Protein AF-T1B5X2-F1 (afdb_monomer)

pLDDT: mean 84.78, std 15.96, range [38.69, 98.25]

Sequence (78 aa):
MHHLVDTPGYEIKSGVRVERALPVWCDRLNLNGKADLVEFHPDGSVYPVEFKHGAKRQKLHDDIQLAAQAICLEEMLN

Foldseek 3Di:
DLVPQCDWDWDQDPNKIKTGQDWFDDVVVRDTDTASMWTQHPVRDIAGDHDDDDDDDDDPPVVVVRVSRVVRVVRVPD

Mean predicted aligned error: 6.51 Å

Nearest PDB structures (foldseek):
  8d3l-assembly1_I  TM=8.826E-01  e=1.214E-03  Halalkalibacterium halodurans C-125
  7sjr-assembly1_A  TM=5.909E-01  e=1.703E+00  Mycolicibacterium smegmatis
  6fhm-assembly1_B  TM=3.015E-01  e=2.187E+00  Escherichia coli K-12
  6baq-assembly6_F  TM=3.287E-01  e=8.643E+00  Mus musculus

Organism: NCBI:txid410659

Secondary structure (DSSP, 8-state):
--TTTSS-EEEEETTEEEEEEEEEEEGGGTEEEEEEEEEE-TTS-EEEE----SS----HHHHHHHHHHHHHHHHHH-

InterPro domains:
  IPR011604 PD-(D/E)XK endonuclease-like domain superfamily [G3DSA:3.90.320.10] (1-78)

Structure (mmCIF, N/CA/C/O backbone):
data_AF-T1B5X2-F1
#
_entry.id   AF-T1B5X2-F1
#
loop_
_atom_site.group_PDB
_atom_site.id
_atom_site.type_symbol
_atom_site.label_atom_id
_a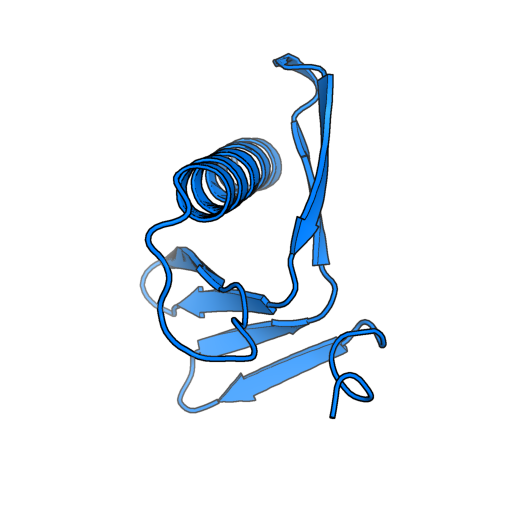tom_site.label_alt_id
_atom_site.label_comp_id
_atom_site.label_asym_id
_atom_site.label_entity_id
_atom_site.label_seq_id
_atom_site.pdbx_PDB_ins_code
_atom_site.Cartn_x
_atom_site.Cartn_y
_atom_site.Cartn_z
_atom_site.occupancy
_atom_site.B_iso_or_equiv
_atom_site.auth_seq_id
_atom_site.auth_comp_id
_atom_site.auth_asym_id
_atom_site.auth_atom_id
_atom_site.pdbx_PDB_model_num
ATOM 1 N N . MET A 1 1 ? 8.722 11.293 -15.075 1.00 38.69 1 MET A N 1
ATOM 2 C CA . MET A 1 1 ? 7.692 10.606 -15.882 1.00 38.69 1 MET A CA 1
ATOM 3 C C . MET A 1 1 ? 6.613 10.113 -14.920 1.00 38.69 1 MET A C 1
ATOM 5 O O . MET A 1 1 ? 6.800 9.068 -14.327 1.00 38.69 1 MET A O 1
ATOM 9 N N . HIS A 1 2 ? 5.539 10.887 -14.711 1.00 47.25 2 HIS A N 1
ATOM 10 C CA . HIS A 1 2 ? 4.343 10.475 -13.938 1.00 47.25 2 HIS A CA 1
ATOM 11 C C . HIS A 1 2 ? 3.330 9.677 -14.782 1.00 47.25 2 HIS A C 1
ATOM 13 O O . HIS A 1 2 ? 2.301 9.243 -14.290 1.00 47.25 2 HIS A O 1
ATOM 19 N N . HIS A 1 3 ? 3.619 9.451 -16.064 1.00 43.25 3 HIS A N 1
ATOM 20 C CA . HIS A 1 3 ? 2.616 9.011 -17.037 1.00 43.25 3 HIS A CA 1
ATOM 21 C C . HIS A 1 3 ? 2.088 7.575 -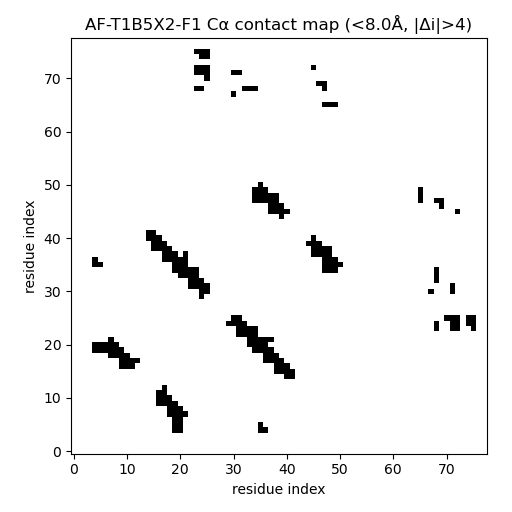16.856 1.00 43.25 3 HIS A C 1
ATOM 23 O O . HIS A 1 3 ? 1.144 7.203 -17.539 1.00 43.25 3 HIS A O 1
ATOM 29 N N . LEU A 1 4 ? 2.676 6.765 -15.967 1.00 52.81 4 LEU A N 1
ATOM 30 C CA . LEU A 1 4 ? 2.272 5.366 -15.751 1.00 52.81 4 LEU A CA 1
ATOM 31 C C . LEU A 1 4 ? 1.612 5.109 -14.392 1.00 52.81 4 LEU A C 1
ATOM 33 O O . LEU A 1 4 ? 1.153 3.993 -14.159 1.00 52.81 4 LEU A O 1
ATOM 37 N N . VAL A 1 5 ? 1.582 6.107 -13.506 1.00 54.00 5 VAL A N 1
ATOM 38 C CA . VAL A 1 5 ? 1.020 5.970 -12.152 1.00 54.00 5 VAL A CA 1
ATOM 39 C C . VAL A 1 5 ? -0.466 6.322 -12.137 1.00 54.00 5 VAL A C 1
ATOM 41 O O . VAL A 1 5 ? -1.195 5.845 -11.284 1.00 54.00 5 VAL A O 1
ATOM 44 N N . ASP A 1 6 ? -0.958 7.088 -13.116 1.00 55.22 6 ASP A N 1
ATOM 45 C CA . ASP A 1 6 ? -2.348 7.555 -13.130 1.00 55.22 6 ASP A CA 1
ATOM 46 C C . ASP A 1 6 ? -3.355 6.631 -13.822 1.00 55.22 6 ASP A C 1
ATOM 48 O O . ASP A 1 6 ? -4.555 6.884 -13.746 1.00 55.22 6 ASP A O 1
ATOM 52 N N . THR A 1 7 ? -2.904 5.546 -14.455 1.00 57.12 7 THR A N 1
ATOM 53 C CA . THR A 1 7 ? -3.800 4.555 -15.073 1.00 57.12 7 THR A CA 1
ATOM 54 C C . THR A 1 7 ? -3.961 3.350 -14.143 1.00 57.12 7 THR A C 1
ATOM 56 O O . THR A 1 7 ? -2.960 2.677 -13.883 1.00 57.12 7 THR A O 1
ATOM 59 N N . PRO A 1 8 ? -5.180 3.049 -13.652 1.00 60.62 8 PRO A N 1
ATOM 60 C CA . PRO A 1 8 ? -5.438 1.838 -12.881 1.00 60.62 8 PRO A CA 1
ATOM 61 C C . PRO A 1 8 ? -5.064 0.586 -13.678 1.00 60.62 8 PRO A C 1
ATOM 63 O O . PRO A 1 8 ? -5.388 0.468 -14.861 1.00 60.62 8 PRO A O 1
ATOM 66 N N . GLY A 1 9 ? -4.386 -0.355 -13.031 1.00 68.25 9 GLY A N 1
ATOM 67 C CA . GLY A 1 9 ? -3.991 -1.620 -13.640 1.00 68.25 9 GLY A CA 1
ATOM 68 C C . GLY A 1 9 ? -3.156 -2.463 -12.688 1.00 68.25 9 GLY A C 1
ATOM 69 O O . GLY A 1 9 ? -2.592 -1.937 -11.725 1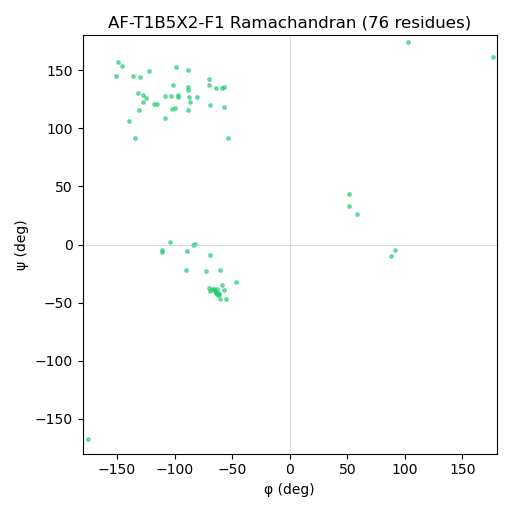.00 68.25 9 GLY A O 1
ATOM 70 N N . TYR A 1 10 ? -3.066 -3.763 -12.974 1.00 72.06 10 TYR A N 1
ATOM 71 C CA . TYR A 1 10 ? -2.220 -4.678 -12.220 1.00 72.06 10 TYR A CA 1
ATOM 72 C C . TYR A 1 10 ? -1.203 -5.389 -13.115 1.00 72.06 10 TYR A C 1
ATOM 74 O O . TYR A 1 10 ? -1.444 -5.634 -14.296 1.00 72.06 10 TYR A O 1
ATOM 82 N N . GLU A 1 11 ? -0.051 -5.723 -12.546 1.00 84.38 11 GLU A N 1
ATOM 83 C CA . GLU A 1 11 ? 1.004 -6.508 -13.186 1.00 84.38 11 GLU A CA 1
ATOM 84 C C . GLU A 1 11 ? 1.514 -7.547 -12.184 1.00 84.38 11 GLU A C 1
ATOM 86 O O . GLU A 1 11 ? 1.578 -7.268 -10.992 1.00 84.38 11 GLU A O 1
ATOM 91 N N . ILE A 1 12 ? 1.885 -8.745 -12.640 1.00 81.31 12 ILE A N 1
ATOM 92 C CA . ILE A 1 12 ? 2.570 -9.726 -11.789 1.00 81.31 12 ILE A CA 1
ATOM 93 C C . ILE A 1 12 ? 4.053 -9.704 -12.154 1.00 81.31 12 ILE A C 1
ATOM 95 O O . ILE A 1 12 ? 4.418 -10.054 -13.276 1.00 81.31 12 ILE A O 1
ATOM 99 N N . LYS A 1 13 ? 4.912 -9.317 -11.208 1.00 78.25 13 LYS A N 1
ATOM 100 C CA . LYS A 1 13 ? 6.374 -9.347 -11.361 1.00 78.25 13 LYS A CA 1
ATOM 101 C C . LYS A 1 13 ? 6.980 -10.280 -10.331 1.00 78.25 13 LYS A C 1
ATOM 103 O O . LYS A 1 13 ? 6.812 -10.071 -9.138 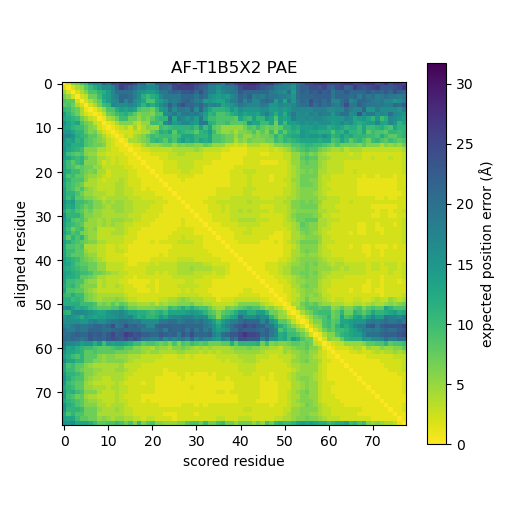1.00 78.25 13 LYS A O 1
ATOM 108 N N . SER A 1 14 ? 7.691 -11.310 -10.789 1.00 83.81 14 SER A N 1
ATOM 109 C CA . SER A 1 14 ? 8.367 -12.277 -9.907 1.00 83.81 14 SER A CA 1
ATOM 110 C C . SER A 1 14 ? 7.449 -12.886 -8.829 1.00 83.81 14 SER A C 1
ATOM 112 O O . SER A 1 14 ? 7.896 -13.168 -7.724 1.00 83.81 14 SER A O 1
ATOM 114 N N . GLY A 1 15 ? 6.159 -13.067 -9.139 1.00 87.38 15 GLY A N 1
ATOM 115 C CA . GLY A 1 15 ? 5.150 -13.584 -8.205 1.00 87.38 15 GLY A CA 1
ATOM 116 C C . GLY A 1 15 ? 4.459 -12.529 -7.332 1.00 87.38 15 GLY A C 1
ATOM 117 O O . GLY A 1 15 ? 3.448 -12.845 -6.718 1.00 87.38 15 GLY A O 1
ATOM 118 N N . VAL A 1 16 ? 4.931 -11.281 -7.321 1.00 93.19 16 VAL A N 1
ATOM 119 C CA . VAL A 1 16 ? 4.284 -10.165 -6.617 1.00 93.19 16 VAL A CA 1
ATOM 120 C C . VAL A 1 16 ? 3.244 -9.534 -7.535 1.00 93.19 16 VAL A C 1
ATOM 122 O O . VAL A 1 16 ? 3.579 -9.099 -8.643 1.00 93.19 16 VAL A O 1
ATOM 125 N N . ARG A 1 17 ? 1.982 -9.480 -7.096 1.00 94.56 17 ARG A N 1
ATOM 126 C CA . ARG A 1 17 ? 0.947 -8.708 -7.796 1.00 94.56 17 ARG A CA 1
ATOM 127 C C . ARG A 1 17 ? 1.096 -7.247 -7.400 1.00 94.56 17 ARG A C 1
ATOM 129 O O . ARG A 1 17 ? 1.096 -6.909 -6.227 1.00 94.56 17 ARG A O 1
ATOM 136 N N . VAL A 1 18 ? 1.192 -6.388 -8.394 1.00 94.25 18 VAL A N 1
ATOM 137 C CA . VAL A 1 18 ? 1.394 -4.956 -8.244 1.00 94.25 18 VAL A CA 1
ATOM 138 C C . VAL A 1 18 ? 0.168 -4.252 -8.783 1.00 94.25 18 VAL A C 1
ATOM 140 O O . VAL A 1 18 ? -0.120 -4.410 -9.964 1.00 94.25 18 VAL A O 1
ATOM 143 N N . GLU A 1 19 ? -0.521 -3.464 -7.967 1.00 94.00 19 GLU A N 1
ATOM 144 C CA . GLU A 1 19 ? -1.632 -2.613 -8.403 1.00 94.00 19 GLU A CA 1
ATOM 145 C C . GLU A 1 19 ? -1.205 -1.150 -8.375 1.00 94.00 19 GLU A C 1
ATOM 147 O O . GLU A 1 19 ? -0.687 -0.677 -7.370 1.00 94.00 19 GLU A O 1
ATOM 152 N N . ARG A 1 20 ? -1.388 -0.428 -9.482 1.00 93.06 20 ARG A N 1
ATOM 153 C CA . ARG A 1 20 ? -1.077 1.007 -9.568 1.00 93.06 20 ARG A CA 1
ATOM 154 C C . ARG A 1 20 ? -2.3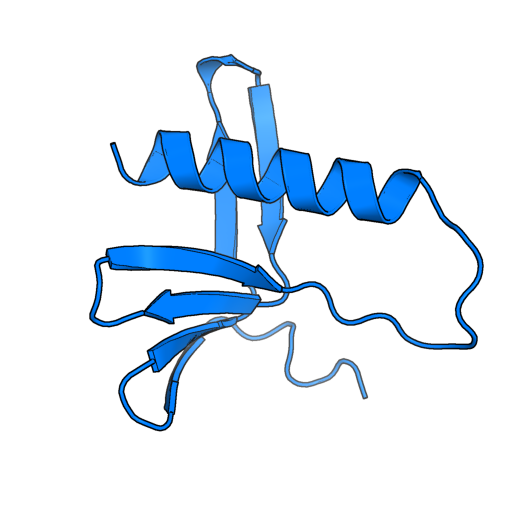33 1.833 -9.399 1.00 93.06 20 ARG A C 1
ATOM 156 O O . ARG A 1 20 ? -3.413 1.399 -9.801 1.00 93.06 20 ARG A O 1
ATOM 163 N N . ALA A 1 21 ? -2.167 3.056 -8.904 1.00 92.56 21 ALA A N 1
ATOM 164 C CA . ALA A 1 21 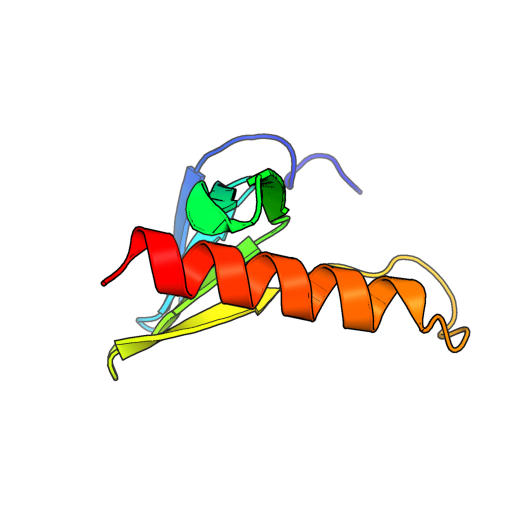? -3.267 4.002 -8.764 1.00 92.56 21 ALA A CA 1
ATOM 165 C C . ALA A 1 21 ? -4.419 3.482 -7.878 1.00 92.56 21 ALA A C 1
ATOM 167 O O . ALA A 1 21 ? -5.563 3.898 -8.073 1.00 92.56 21 ALA A O 1
ATOM 168 N N . LEU A 1 22 ? -4.140 2.575 -6.935 1.00 93.81 22 LEU A N 1
ATOM 169 C CA . LEU A 1 22 ? -5.170 1.876 -6.170 1.00 93.81 22 LEU A CA 1
ATOM 170 C C . LEU A 1 22 ? -5.886 2.854 -5.223 1.00 93.81 22 LEU A C 1
ATOM 172 O O . LEU A 1 22 ? -5.227 3.441 -4.358 1.00 93.81 22 LEU A O 1
ATOM 176 N N . PRO A 1 23 ? -7.211 3.050 -5.348 1.00 96.00 23 PRO A N 1
ATOM 177 C CA . PRO A 1 23 ? -7.977 3.779 -4.347 1.00 96.00 23 PRO A CA 1
ATOM 178 C C . PRO A 1 23 ? -7.954 3.021 -3.020 1.00 96.00 23 PRO A C 1
ATOM 180 O O . PRO A 1 23 ? -8.165 1.810 -3.002 1.00 96.00 23 PRO A O 1
ATOM 183 N N . VAL A 1 24 ? -7.718 3.735 -1.923 1.00 97.00 24 VAL A N 1
ATOM 184 C CA . VAL A 1 24 ? -7.686 3.170 -0.570 1.00 97.00 24 VAL A CA 1
ATOM 185 C C . VAL A 1 24 ? -8.567 3.981 0.374 1.00 97.00 24 VAL A C 1
ATOM 187 O O . VAL A 1 24 ? -8.657 5.203 0.233 1.00 97.00 24 VAL A O 1
ATOM 190 N N . TRP A 1 25 ? -9.234 3.325 1.323 1.00 98.06 25 TRP A N 1
ATOM 191 C CA . TRP A 1 25 ? -10.110 3.990 2.291 1.00 98.06 25 TRP A CA 1
ATOM 192 C C . TRP A 1 25 ? -10.157 3.275 3.647 1.00 98.06 25 TRP A C 1
ATOM 194 O O . TRP A 1 25 ? -9.880 2.087 3.748 1.00 98.06 25 TRP A O 1
ATOM 204 N N . CYS A 1 26 ? -10.511 4.021 4.693 1.00 98.25 26 CYS A N 1
ATOM 205 C CA . CYS A 1 26 ? -10.849 3.520 6.021 1.00 98.25 26 CYS A CA 1
ATOM 206 C C . CYS A 1 26 ? -12.046 4.316 6.549 1.00 98.25 26 CYS A C 1
ATOM 208 O O . CYS A 1 26 ? -11.904 5.474 6.958 1.00 98.25 26 CYS A O 1
ATOM 210 N N . ASP A 1 27 ? -13.223 3.691 6.564 1.00 96.88 27 ASP A N 1
ATOM 211 C CA . ASP A 1 27 ? -14.470 4.355 6.960 1.00 96.88 27 ASP A CA 1
ATOM 212 C C . ASP A 1 27 ? -14.460 4.749 8.441 1.00 96.88 27 ASP A C 1
ATOM 214 O O . ASP A 1 27 ? -14.875 5.849 8.807 1.00 96.88 27 ASP A O 1
ATOM 218 N N . ARG A 1 28 ? -13.895 3.892 9.301 1.00 97.00 28 ARG A N 1
ATOM 219 C CA . ARG A 1 28 ? -13.803 4.116 10.751 1.00 97.00 28 ARG A CA 1
ATOM 220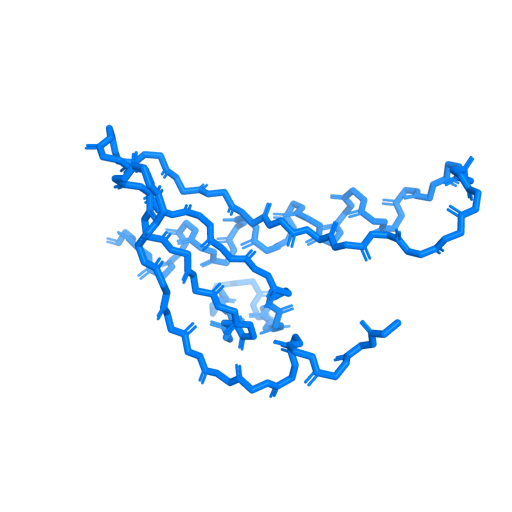 C C . ARG A 1 28 ? -13.052 5.396 11.119 1.00 97.00 28 ARG A C 1
ATOM 222 O O . ARG A 1 28 ? -13.384 6.033 12.117 1.00 97.00 28 ARG A O 1
ATOM 229 N N . LEU A 1 29 ? -12.032 5.756 10.343 1.00 97.19 29 LEU A N 1
ATOM 230 C CA . LEU A 1 29 ? -11.241 6.974 10.542 1.00 97.19 29 LEU A CA 1
ATOM 231 C C . LEU A 1 29 ? -11.595 8.082 9.543 1.00 97.19 29 LEU A C 1
ATOM 233 O O . LEU A 1 29 ? -10.984 9.148 9.587 1.00 97.19 29 LEU A O 1
ATOM 237 N N . ASN A 1 30 ? -12.575 7.846 8.663 1.00 97.12 30 ASN A N 1
ATOM 238 C CA . ASN A 1 30 ? -12.944 8.733 7.565 1.00 97.12 30 ASN A CA 1
ATOM 239 C C . ASN A 1 30 ? -11.731 9.147 6.704 1.00 97.12 30 ASN A C 1
ATOM 241 O O . ASN A 1 30 ? -11.558 10.317 6.353 1.00 97.12 30 ASN A O 1
ATOM 245 N N . LEU A 1 31 ? -10.866 8.178 6.395 1.00 97.25 31 LEU A N 1
ATOM 246 C CA . LEU A 1 31 ? -9.700 8.362 5.534 1.00 97.25 31 LEU A CA 1
ATOM 247 C C . LEU A 1 31 ? -9.999 7.815 4.142 1.00 97.25 31 LEU A C 1
ATOM 249 O O . LEU A 1 31 ? -10.563 6.736 3.996 1.00 97.25 31 LEU A O 1
ATOM 253 N N . ASN A 1 32 ? -9.593 8.546 3.111 1.00 96.94 32 ASN A N 1
ATOM 254 C CA . ASN A 1 32 ? -9.580 8.061 1.737 1.00 96.94 32 ASN A CA 1
ATOM 255 C C . ASN A 1 32 ? -8.387 8.658 0.991 1.00 96.94 32 ASN A C 1
ATOM 257 O O . ASN A 1 32 ? -7.892 9.732 1.340 1.00 96.94 32 ASN A O 1
ATOM 261 N N . GLY A 1 33 ? -7.919 7.948 -0.026 1.00 95.25 33 GLY A N 1
ATOM 262 C CA . GLY A 1 33 ? -6.796 8.375 -0.838 1.00 95.25 33 GLY A CA 1
ATOM 263 C C . GLY A 1 33 ? -6.529 7.439 -2.005 1.00 95.25 33 GLY A C 1
ATOM 264 O O . GLY A 1 33 ? -7.330 6.572 -2.351 1.00 95.25 33 GLY A O 1
ATOM 265 N N . LYS A 1 34 ? -5.370 7.637 -2.622 1.00 94.81 34 LYS A N 1
ATOM 266 C CA . LYS A 1 34 ? -4.867 6.838 -3.735 1.00 94.81 34 LYS A CA 1
ATOM 267 C C . LYS A 1 34 ? -3.425 6.459 -3.421 1.00 94.81 34 LYS A C 1
ATOM 269 O O . LYS A 1 34 ? -2.640 7.328 -3.044 1.00 94.81 34 LYS A O 1
ATOM 274 N N . ALA A 1 35 ? -3.099 5.181 -3.547 1.00 94.56 35 ALA A N 1
ATOM 275 C CA . ALA A 1 35 ? -1.725 4.708 -3.515 1.00 94.56 35 ALA A CA 1
ATOM 276 C C . ALA A 1 35 ? -1.146 4.736 -4.932 1.00 94.56 35 ALA A C 1
ATOM 278 O O . ALA A 1 35 ? -1.799 4.293 -5.883 1.00 94.56 35 ALA A O 1
ATOM 279 N N . ASP A 1 36 ? 0.083 5.232 -5.073 1.00 92.00 36 ASP A N 1
ATOM 280 C CA . ASP A 1 36 ? 0.823 5.147 -6.335 1.00 92.00 36 ASP A CA 1
ATOM 281 C C . ASP A 1 36 ? 0.923 3.689 -6.799 1.00 92.00 36 ASP A C 1
ATOM 283 O O . ASP A 1 36 ? 0.653 3.364 -7.962 1.00 92.00 36 ASP A O 1
ATOM 287 N N . LEU A 1 37 ? 1.291 2.811 -5.862 1.00 93.38 37 LEU A N 1
ATOM 288 C CA . LEU A 1 37 ? 1.470 1.387 -6.069 1.00 93.38 37 LEU A CA 1
ATOM 289 C C . LEU A 1 37 ? 1.181 0.607 -4.779 1.00 93.38 37 LEU A C 1
ATOM 291 O O . LEU A 1 37 ? 1.510 1.063 -3.687 1.00 93.38 37 LEU A O 1
ATOM 295 N N . VAL A 1 38 ? 0.607 -0.587 -4.908 1.00 96.00 38 VAL A N 1
ATOM 296 C CA . VAL A 1 38 ? 0.475 -1.566 -3.825 1.00 96.00 38 VAL A CA 1
ATOM 297 C C . VAL A 1 38 ? 1.023 -2.909 -4.281 1.00 96.00 38 VAL A C 1
ATOM 299 O O . VAL A 1 38 ? 0.653 -3.416 -5.341 1.00 96.00 38 VAL A O 1
ATOM 302 N N . GLU A 1 39 ? 1.915 -3.481 -3.480 1.00 96.12 39 GLU A N 1
ATOM 303 C CA . GLU A 1 39 ? 2.458 -4.820 -3.678 1.00 96.12 39 GLU A CA 1
ATOM 304 C C . GLU A 1 39 ? 1.695 -5.828 -2.825 1.00 96.12 39 GLU A C 1
ATOM 306 O O . GLU A 1 39 ? 1.602 -5.675 -1.611 1.00 96.12 39 GLU A O 1
ATOM 311 N N . PHE A 1 40 ? 1.198 -6.881 -3.462 1.00 95.75 40 PHE A N 1
ATOM 312 C CA . PHE A 1 40 ? 0.604 -8.048 -2.827 1.00 95.75 40 PHE A CA 1
ATOM 313 C C . PHE A 1 40 ? 1.569 -9.219 -3.000 1.00 95.75 40 PHE A C 1
ATOM 315 O O . PHE A 1 40 ? 1.768 -9.723 -4.115 1.00 95.75 40 PHE A O 1
ATOM 322 N N . HIS A 1 41 ? 2.193 -9.621 -1.898 1.00 95.75 41 HIS A N 1
ATOM 323 C CA . HIS A 1 41 ? 3.199 -10.675 -1.877 1.00 95.75 41 HIS A CA 1
ATOM 324 C C . HIS A 1 41 ? 2.556 -12.057 -1.689 1.00 95.75 41 HIS A C 1
ATOM 326 O O . HIS A 1 41 ? 1.511 -12.171 -1.045 1.00 95.75 41 HIS A O 1
ATOM 332 N N . PRO A 1 42 ? 3.168 -13.136 -2.219 1.00 92.75 42 PRO A N 1
ATOM 333 C CA . PRO A 1 42 ? 2.646 -14.498 -2.070 1.00 92.75 42 PRO A CA 1
ATOM 334 C C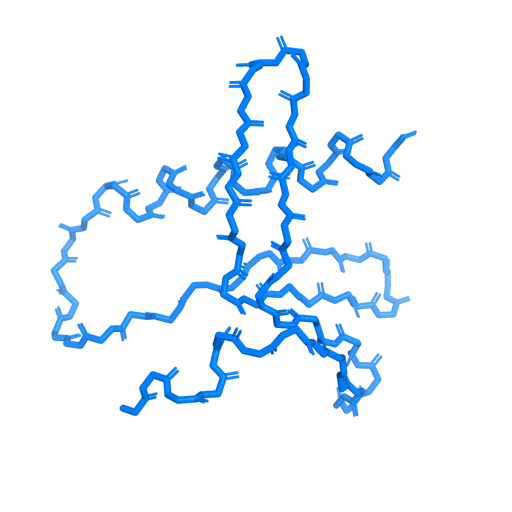 . PRO A 1 42 ? 2.522 -14.994 -0.624 1.00 92.75 42 PRO A C 1
ATOM 336 O O . PRO A 1 42 ? 1.774 -15.935 -0.371 1.00 92.75 42 PRO A O 1
ATOM 339 N N . ASP A 1 43 ? 3.262 -14.397 0.313 1.00 94.75 43 ASP A N 1
ATOM 340 C CA . ASP A 1 43 ? 3.209 -14.723 1.742 1.00 94.75 43 ASP A CA 1
ATOM 341 C C . ASP A 1 43 ? 2.052 -14.028 2.487 1.00 94.75 43 ASP A C 1
ATOM 343 O O . ASP A 1 43 ? 1.887 -14.231 3.688 1.00 94.75 43 ASP A O 1
ATOM 347 N N . GLY A 1 44 ? 1.240 -13.240 1.774 1.00 93.06 44 GLY A N 1
ATOM 348 C CA . GLY A 1 44 ? 0.120 -12.478 2.321 1.00 93.06 44 GLY A CA 1
ATOM 349 C C . GLY A 1 44 ? 0.480 -11.055 2.746 1.00 93.06 44 GLY A C 1
ATOM 350 O O . GLY A 1 44 ? -0.418 -10.294 3.100 1.00 93.06 44 GLY A O 1
ATOM 351 N N . SER A 1 45 ? 1.754 -10.660 2.684 1.00 95.56 45 SER A N 1
ATOM 352 C CA . SER A 1 45 ? 2.168 -9.296 3.012 1.00 95.56 45 SER A CA 1
ATOM 353 C C . SER A 1 45 ? 1.684 -8.302 1.954 1.00 95.56 45 SER A C 1
ATOM 355 O O . SER A 1 45 ? 1.792 -8.548 0.748 1.00 95.56 45 SER A O 1
ATOM 357 N N . VAL A 1 46 ? 1.181 -7.152 2.404 1.00 96.75 46 VAL A N 1
ATOM 358 C CA . VAL A 1 46 ? 0.697 -6.075 1.531 1.00 96.75 46 VAL A CA 1
ATOM 359 C C . VAL A 1 46 ? 1.412 -4.776 1.875 1.00 96.75 46 VAL A C 1
ATOM 361 O O . VAL A 1 46 ? 1.398 -4.350 3.029 1.00 96.75 46 VAL A O 1
ATOM 364 N N . TYR A 1 47 ? 2.026 -4.139 0.876 1.00 95.62 47 TYR A N 1
ATOM 365 C CA . TYR A 1 47 ? 2.812 -2.919 1.073 1.00 95.62 47 TYR A CA 1
ATOM 366 C C . TYR A 1 47 ? 2.365 -1.799 0.131 1.00 95.62 47 TYR A C 1
ATOM 368 O O . TYR A 1 47 ? 2.433 -1.979 -1.089 1.00 95.62 47 TYR A O 1
ATOM 376 N N . PRO A 1 48 ? 1.960 -0.622 0.649 1.00 95.56 48 PRO A N 1
ATOM 377 C CA . PRO A 1 48 ? 1.890 0.577 -0.171 1.00 95.56 48 PRO A CA 1
ATOM 378 C C . PRO A 1 48 ? 3.309 1.044 -0.527 1.00 95.56 48 PRO A C 1
ATOM 380 O O . PRO A 1 48 ? 4.231 0.965 0.288 1.00 95.56 48 PRO A O 1
ATOM 383 N N . VAL A 1 49 ? 3.490 1.535 -1.750 1.00 91.62 49 VAL A N 1
ATOM 384 C CA . VAL A 1 49 ? 4.766 2.036 -2.269 1.00 91.62 49 VAL A CA 1
ATOM 385 C C . VAL A 1 49 ? 4.533 3.399 -2.914 1.00 91.62 49 VAL A C 1
ATOM 387 O O . VAL A 1 49 ? 3.847 3.502 -3.927 1.00 91.62 49 VAL A O 1
ATOM 390 N N . GLU A 1 50 ? 5.149 4.435 -2.342 1.00 87.88 50 GLU A N 1
ATOM 391 C CA . GLU A 1 50 ? 5.085 5.816 -2.833 1.00 87.88 50 GLU A CA 1
ATOM 392 C C . GLU A 1 50 ? 6.383 6.188 -3.572 1.00 87.88 50 GLU A C 1
ATOM 394 O O . GLU A 1 50 ? 7.490 6.045 -3.030 1.00 87.88 50 GLU A O 1
ATOM 399 N N . PHE A 1 51 ? 6.284 6.704 -4.800 1.00 82.25 51 PHE A N 1
ATOM 400 C CA . PHE A 1 51 ? 7.467 7.108 -5.563 1.00 82.25 51 PHE A CA 1
ATOM 401 C C . PHE A 1 51 ? 7.854 8.559 -5.260 1.00 82.25 51 PHE A C 1
ATOM 403 O O . PHE A 1 51 ? 7.169 9.505 -5.632 1.00 82.25 51 PHE A O 1
ATOM 410 N N . LYS A 1 52 ? 9.034 8.782 -4.670 1.00 72.38 52 LYS A N 1
ATOM 411 C CA . LYS A 1 52 ? 9.549 10.148 -4.465 1.00 72.38 52 LYS A CA 1
ATOM 412 C C . LYS A 1 52 ? 10.337 10.636 -5.682 1.00 72.38 52 LYS A C 1
ATOM 414 O O . LYS A 1 52 ? 11.311 10.003 -6.089 1.00 72.38 52 LYS A O 1
ATOM 419 N N . HIS A 1 53 ? 9.989 11.809 -6.216 1.00 62.06 53 HIS A N 1
ATOM 420 C CA . HIS A 1 53 ? 10.832 12.523 -7.182 1.00 62.06 53 HIS A CA 1
ATOM 421 C C . HIS A 1 53 ? 11.676 13.608 -6.486 1.00 62.06 53 HIS A C 1
ATOM 423 O O . HIS A 1 53 ? 11.144 14.456 -5.770 1.00 62.06 53 HIS A O 1
ATOM 429 N N . GLY A 1 54 ? 12.993 13.611 -6.724 1.00 62.50 54 GLY A N 1
ATOM 430 C CA . GLY A 1 54 ? 13.931 14.626 -6.221 1.00 62.50 54 GLY A CA 1
ATOM 431 C C . GLY A 1 54 ? 14.783 14.192 -5.018 1.00 62.50 54 GLY A C 1
ATOM 432 O O . GLY A 1 54 ? 14.638 13.094 -4.486 1.00 62.50 54 GLY A O 1
ATOM 433 N N . ALA A 1 55 ? 15.726 15.052 -4.608 1.00 58.94 55 ALA A N 1
ATOM 434 C CA . ALA A 1 55 ? 16.657 14.762 -3.514 1.00 58.94 55 ALA A CA 1
ATOM 435 C C . ALA A 1 55 ? 15.908 14.470 -2.200 1.00 58.94 55 ALA A C 1
ATOM 437 O O . ALA A 1 55 ? 14.993 15.215 -1.840 1.00 58.94 55 ALA A O 1
ATOM 438 N N . LYS A 1 56 ? 16.326 13.415 -1.478 1.00 56.62 56 LYS A N 1
ATOM 439 C CA . LYS A 1 56 ? 15.807 13.019 -0.155 1.00 56.62 56 LYS A CA 1
ATOM 440 C C . LYS A 1 56 ? 15.870 14.201 0.821 1.00 56.62 56 LYS A C 1
ATOM 442 O O . LYS A 1 56 ? 16.866 14.399 1.508 1.00 56.62 56 LYS A O 1
ATOM 447 N N . ARG A 1 57 ? 14.801 14.988 0.904 1.00 60.78 57 ARG A N 1
ATOM 448 C CA . ARG A 1 57 ? 14.535 15.849 2.058 1.00 60.78 57 ARG A CA 1
ATOM 449 C C . ARG A 1 57 ? 13.751 15.009 3.059 1.00 60.78 57 ARG A C 1
ATOM 451 O O . ARG A 1 57 ? 12.821 14.315 2.655 1.00 60.78 57 ARG A O 1
ATOM 458 N N . GLN A 1 58 ? 14.142 15.038 4.333 1.00 56.84 58 GLN A N 1
ATOM 459 C CA . GLN A 1 58 ? 13.318 14.467 5.399 1.00 56.84 58 GLN A CA 1
ATOM 460 C C . GLN A 1 58 ? 11.953 15.151 5.349 1.00 56.84 58 GLN A C 1
ATOM 462 O O . GLN A 1 58 ? 11.861 16.373 5.461 1.00 56.84 58 GLN A O 1
ATOM 467 N N . LYS A 1 59 ? 10.909 14.366 5.113 1.00 65.50 59 LYS A N 1
ATOM 468 C CA . LYS A 1 59 ? 9.539 14.845 4.995 1.00 65.50 59 LYS A CA 1
ATOM 469 C C . LYS A 1 59 ? 8.671 13.903 5.808 1.00 65.50 59 LYS A C 1
ATOM 471 O O . LYS A 1 59 ? 8.203 12.900 5.291 1.00 65.50 59 LYS A O 1
ATOM 476 N N . LEU A 1 60 ? 8.467 14.254 7.075 1.00 75.50 60 LEU A N 1
ATOM 477 C CA . LEU A 1 60 ? 7.543 13.580 7.995 1.00 75.50 60 LEU A CA 1
ATOM 478 C C . LEU A 1 60 ? 6.167 13.310 7.352 1.00 75.50 60 LEU A C 1
ATOM 480 O O . LEU A 1 60 ? 5.531 12.303 7.632 1.00 75.50 60 LEU A O 1
ATOM 484 N N . HIS A 1 61 ? 5.732 14.198 6.455 1.00 81.44 61 HIS A N 1
ATOM 485 C CA . HIS A 1 61 ? 4.499 14.055 5.683 1.00 81.44 61 HIS A CA 1
ATOM 486 C C . HIS A 1 61 ? 4.442 12.772 4.849 1.00 81.44 61 HIS A C 1
ATOM 488 O O . HIS A 1 61 ? 3.387 12.152 4.791 1.00 81.44 61 HIS A O 1
ATOM 494 N N . ASP A 1 62 ? 5.558 12.360 4.247 1.00 81.69 62 ASP A N 1
ATOM 495 C CA . ASP A 1 62 ? 5.591 11.176 3.390 1.00 81.69 62 ASP A CA 1
ATOM 496 C C . ASP A 1 62 ? 5.426 9.899 4.236 1.00 81.69 62 ASP A C 1
ATOM 498 O O . ASP A 1 62 ? 4.748 8.961 3.826 1.00 81.69 62 ASP A O 1
ATOM 502 N N . ASP A 1 63 ? 6.010 9.877 5.439 1.00 87.19 63 ASP A N 1
ATOM 503 C CA . ASP A 1 63 ? 5.892 8.742 6.361 1.00 87.19 63 ASP A CA 1
ATOM 504 C C . ASP A 1 63 ? 4.460 8.636 6.910 1.00 87.19 63 ASP A C 1
ATOM 506 O O . ASP A 1 63 ? 3.900 7.543 6.996 1.00 87.19 63 ASP A O 1
ATOM 510 N N . ILE A 1 64 ? 3.833 9.778 7.224 1.00 91.50 64 ILE A N 1
ATOM 511 C CA . ILE A 1 64 ? 2.424 9.834 7.641 1.00 91.50 64 ILE A CA 1
ATOM 512 C C . ILE A 1 64 ? 1.501 9.381 6.505 1.00 91.50 64 ILE A C 1
ATOM 514 O O . ILE A 1 64 ? 0.554 8.640 6.758 1.00 91.50 64 ILE A O 1
ATOM 518 N N . GLN A 1 65 ? 1.768 9.794 5.263 1.00 91.50 65 GLN A N 1
ATOM 519 C CA . GLN A 1 65 ? 0.991 9.368 4.098 1.00 91.50 65 GLN A CA 1
ATOM 520 C C . GLN A 1 65 ? 1.062 7.848 3.914 1.00 91.50 65 GLN A C 1
ATOM 522 O O . GLN A 1 65 ? 0.023 7.205 3.768 1.00 91.50 65 GLN A O 1
ATOM 527 N N . LEU A 1 66 ? 2.264 7.269 3.988 1.00 93.19 66 LEU A N 1
ATOM 528 C CA . LEU A 1 66 ? 2.461 5.829 3.832 1.00 93.19 66 LEU A CA 1
ATOM 529 C C . LEU A 1 66 ? 1.780 5.033 4.957 1.00 93.19 66 LEU A C 1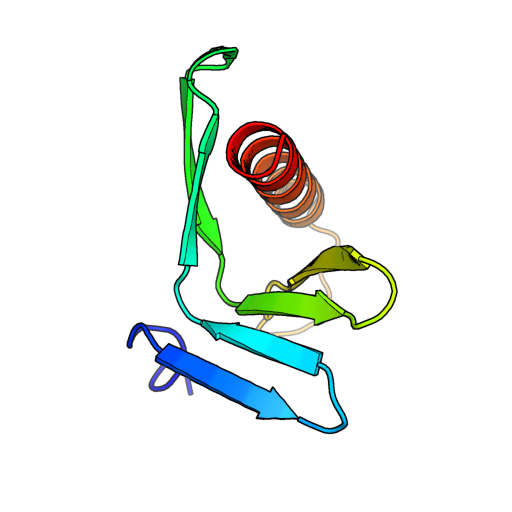
ATOM 531 O O . LEU A 1 66 ? 1.139 4.015 4.701 1.00 93.19 66 LEU A O 1
ATOM 535 N N . ALA A 1 67 ? 1.856 5.527 6.197 1.00 95.25 67 ALA A N 1
ATOM 536 C CA . ALA A 1 67 ? 1.151 4.933 7.330 1.00 95.25 67 ALA A CA 1
ATOM 537 C C . ALA A 1 67 ? -0.377 5.009 7.162 1.00 95.25 67 ALA A C 1
ATOM 539 O O . ALA A 1 67 ? -1.072 4.029 7.419 1.00 95.25 67 ALA A O 1
ATOM 540 N N . ALA A 1 68 ? -0.910 6.139 6.687 1.00 96.31 68 ALA A N 1
ATOM 541 C CA . ALA A 1 68 ? -2.340 6.284 6.420 1.00 96.31 68 ALA A CA 1
ATOM 542 C C . ALA A 1 68 ? -2.817 5.331 5.310 1.00 96.31 68 ALA A C 1
ATOM 544 O O . ALA A 1 68 ? -3.871 4.712 5.453 1.00 96.31 68 ALA A O 1
ATOM 545 N N . GLN A 1 69 ? -2.031 5.161 4.240 1.00 97.12 69 GLN A N 1
ATOM 546 C CA . GLN A 1 69 ? -2.309 4.179 3.187 1.00 97.12 69 GLN A CA 1
ATOM 547 C C . GLN A 1 69 ? -2.308 2.747 3.746 1.00 97.12 69 GLN A C 1
ATOM 549 O O . GLN A 1 69 ? -3.214 1.980 3.429 1.00 97.12 69 GLN A O 1
ATOM 554 N N . ALA A 1 70 ? -1.349 2.396 4.612 1.00 96.62 70 ALA A N 1
ATOM 555 C CA . ALA A 1 70 ? -1.290 1.078 5.246 1.00 96.62 70 ALA A CA 1
ATOM 556 C C . ALA A 1 70 ? -2.518 0.795 6.128 1.00 96.62 70 ALA A C 1
ATOM 558 O O . ALA A 1 70 ? -3.092 -0.284 6.032 1.00 96.62 70 ALA A O 1
ATOM 559 N N . ILE A 1 71 ? -2.975 1.777 6.915 1.00 97.56 71 ILE A N 1
ATOM 560 C CA . ILE A 1 71 ? -4.205 1.654 7.718 1.00 97.56 71 ILE A CA 1
ATOM 561 C C . ILE A 1 71 ? -5.429 1.429 6.823 1.00 97.56 71 ILE A C 1
ATOM 563 O O . ILE A 1 71 ? -6.280 0.601 7.134 1.00 97.56 71 ILE A O 1
ATOM 567 N N . CYS A 1 72 ? -5.528 2.153 5.704 1.00 98.06 72 CYS A N 1
ATOM 568 C CA . CYS A 1 72 ? -6.620 1.946 4.753 1.00 98.06 72 CYS A CA 1
ATOM 569 C C . CYS A 1 72 ? -6.591 0.532 4.156 1.00 98.06 72 CYS A C 1
ATOM 571 O O . CYS A 1 72 ? -7.621 -0.126 4.080 1.00 98.06 72 CYS A O 1
ATOM 573 N N . LEU A 1 73 ? -5.411 0.041 3.774 1.00 97.31 73 LEU A N 1
ATOM 574 C CA . LEU A 1 73 ? -5.260 -1.316 3.246 1.00 97.31 73 LEU A CA 1
ATOM 575 C C . LEU A 1 73 ? -5.620 -2.386 4.284 1.00 97.31 73 LEU A C 1
ATOM 577 O O . LEU A 1 73 ? -6.250 -3.374 3.926 1.00 97.31 73 LEU A O 1
ATOM 581 N N . GLU A 1 74 ? -5.268 -2.183 5.555 1.00 96.44 74 GLU A N 1
ATOM 582 C CA . GLU A 1 74 ? -5.652 -3.087 6.644 1.00 96.44 74 GLU A CA 1
ATOM 583 C C . GLU A 1 74 ? -7.177 -3.147 6.829 1.00 96.44 74 GLU A C 1
ATOM 585 O O . GLU A 1 74 ? -7.720 -4.233 6.999 1.00 96.44 74 GLU A O 1
ATOM 590 N N . GLU A 1 75 ? -7.883 -2.015 6.751 1.00 96.44 75 GLU A N 1
ATOM 591 C CA . GLU A 1 75 ? -9.353 -1.982 6.834 1.00 96.44 75 GLU A CA 1
ATOM 592 C C . GLU A 1 75 ? -10.020 -2.640 5.612 1.00 96.44 75 GLU A C 1
ATOM 594 O O . GLU A 1 75 ? -11.028 -3.318 5.750 1.00 96.44 75 GLU A O 1
ATOM 599 N N . MET A 1 76 ? -9.470 -2.461 4.408 1.00 95.44 76 MET A N 1
ATOM 600 C CA . MET A 1 76 ? -10.054 -3.007 3.174 1.00 95.44 76 MET A CA 1
ATOM 601 C C . MET A 1 76 ? -9.900 -4.527 3.023 1.00 95.44 76 MET A C 1
ATOM 603 O O . MET A 1 76 ? -10.610 -5.128 2.213 1.00 95.44 76 MET A O 1
ATOM 607 N N . LEU A 1 77 ? -8.921 -5.127 3.705 1.00 93.69 77 LEU A N 1
ATOM 608 C CA . LEU A 1 77 ? -8.508 -6.521 3.501 1.00 93.69 77 LEU A CA 1
ATOM 609 C C . LEU A 1 77 ? -8.842 -7.454 4.676 1.00 93.69 77 LEU A C 1
ATOM 611 O O . LEU A 1 77 ? -8.610 -8.658 4.549 1.00 93.69 77 LEU A O 1
ATOM 615 N N . ASN A 1 78 ? -9.376 -6.920 5.777 1.00 84.31 78 ASN A N 1
ATOM 616 C CA . ASN A 1 78 ? -9.881 -7.680 6.928 1.00 84.31 78 ASN A CA 1
ATOM 617 C C . ASN A 1 78 ? -11.413 -7.673 6.969 1.00 84.31 78 ASN A C 1
ATOM 619 O O . ASN A 1 78 ? -11.979 -8.687 7.437 1.00 84.31 78 ASN A O 1
#

Radius of gyration: 12.97 Å; Cα contacts (8 Å, |Δi|>4): 118; chains: 1; bounding box: 31×31×28 Å

Solvent-accessible surface area (backbone atoms only — not comparable to full-atom values): 4721 Å² total; per-residue (Å²): 136,72,84,72,39,79,51,74,51,73,49,75,55,98,72,29,39,35,33,24,37,39,74,38,41,24,78,94,77,73,44,71,54,69,37,49,25,35,40,40,38,85,88,69,53,73,43,72,46,79,85,82,85,75,82,90,64,95,51,72,65,59,58,52,50,52,52,51,51,43,52,12,50,53,59,73,75,109